Protein AF-A0A9E2LLV5-F1 (afdb_monomer)

Radius of gyration: 24.09 Å; Cα contacts (8 Å, |Δi|>4): 14; chains: 1; bounding box: 54×41×50 Å

Solvent-accessible surface area (backbone atoms only — not comparable to full-atom values): 5145 Å² total; per-residue (Å²): 136,93,80,89,84,85,81,92,73,59,69,70,57,55,51,52,45,51,54,52,19,66,76,67,75,42,52,58,69,53,56,52,51,55,50,50,53,53,48,47,60,61,71,56,60,58,71,70,79,60,51,79,86,53,46,79,59,64,66,73,58,73,84,52,97,73,53,75,64,60,53,52,53,51,49,43,77,72,77,108

Secondary structure (DSSP, 8-state):
----------HHHHHHHHHHHHHHT--HHHHHHHHHHHHHHHHTT------TTTGGGTTTTTTS---HHHHHHHHHHHH-

Foldseek 3Di:
DDDDDDDDDDPVVVVVLVVVCVVVVHDSVRVVVVVVVVVCVVVCVPPPPQPPVCVVVPCVCVPPPDDPVNVVVVCVVVPD

Nearest PDB structures (foldseek):
  6sbx-assembly1_C  TM=6.171E-01  e=6.714E-01  Myxococcus xanthus
  3h87-assembly1_C  TM=5.060E-01  e=6.182E+00  Mycobacterium tuberculosis H37Rv

Sequence (80 aa):
MNSKLTLRLDEDLIQSAKLYSAKTGKSVSKIVADYFALIDKKLSGRQREISPLTRPLMGSLKKGKVSEEDYKKYLEEKYL

Structure (mmCIF, N/CA/C/O backbone):
data_AF-A0A9E2LLV5-F1
#
_entry.id   AF-A0A9E2LLV5-F1
#
loop_
_atom_site.group_PDB
_atom_site.id
_atom_site.type_symbol
_atom_site.label_atom_id
_atom_site.label_alt_id
_atom_site.label_comp_id
_atom_site.label_asym_id
_atom_site.label_entity_id
_atom_site.label_seq_id
_atom_site.pdbx_PDB_ins_code
_atom_site.Cartn_x
_atom_site.Cartn_y
_atom_site.Cartn_z
_atom_site.occupancy
_atom_site.B_iso_or_equiv
_atom_site.auth_seq_id
_atom_site.auth_comp_id
_atom_site.auth_asym_id
_atom_site.auth_atom_id
_atom_site.pdbx_PDB_model_num
ATOM 1 N N . MET A 1 1 ? 3.739 16.760 6.457 1.00 48.38 1 MET A N 1
ATOM 2 C CA . MET A 1 1 ? 2.438 17.463 6.549 1.00 48.38 1 MET A CA 1
ATOM 3 C C . MET A 1 1 ? 1.358 16.400 6.660 1.00 48.38 1 MET A C 1
ATOM 5 O O . MET A 1 1 ? 1.432 15.443 5.902 1.00 48.38 1 MET A O 1
ATOM 9 N N . ASN A 1 2 ? 0.407 16.526 7.589 1.00 68.94 2 ASN A N 1
ATOM 10 C CA . ASN A 1 2 ? -0.686 15.556 7.729 1.00 68.94 2 ASN A CA 1
ATOM 11 C C . ASN A 1 2 ? -1.948 16.125 7.073 1.00 68.94 2 ASN A C 1
ATOM 13 O O . ASN A 1 2 ? -2.484 17.126 7.542 1.00 68.94 2 ASN A O 1
ATOM 17 N N . SER A 1 3 ? -2.403 15.502 5.988 1.00 86.19 3 SER A N 1
ATOM 18 C CA . SER A 1 3 ? -3.647 15.839 5.292 1.00 86.19 3 SER A CA 1
ATOM 19 C C . SER A 1 3 ? -4.750 14.836 5.643 1.00 86.19 3 SER A C 1
ATOM 21 O O . SER A 1 3 ? -4.486 13.671 5.941 1.00 86.19 3 SER A O 1
ATOM 23 N N . LYS A 1 4 ? -6.007 15.295 5.645 1.00 90.56 4 LYS A N 1
ATOM 24 C CA . LYS A 1 4 ? -7.180 14.456 5.919 1.00 90.56 4 LYS A CA 1
ATOM 25 C C . LYS A 1 4 ? -7.831 14.046 4.600 1.00 90.56 4 LYS A C 1
ATOM 27 O O . LYS A 1 4 ? -8.185 14.907 3.802 1.00 90.56 4 LYS A O 1
ATOM 32 N N . LEU A 1 5 ? -8.033 12.745 4.415 1.00 88.38 5 LEU A N 1
ATOM 33 C CA . LEU A 1 5 ? -8.822 12.177 3.324 1.00 88.38 5 LEU A CA 1
ATOM 34 C C . LEU A 1 5 ? -10.126 11.614 3.898 1.00 88.38 5 LEU A C 1
ATOM 36 O O . LEU A 1 5 ? -10.091 10.860 4.868 1.00 88.38 5 LEU A O 1
ATOM 40 N N . THR A 1 6 ? -11.262 11.976 3.304 1.00 91.81 6 THR A N 1
ATOM 41 C CA . THR A 1 6 ? -12.581 11.434 3.668 1.00 91.81 6 THR A CA 1
ATOM 42 C C . THR A 1 6 ? -13.112 10.626 2.492 1.00 91.81 6 THR A C 1
ATOM 44 O O . THR A 1 6 ? -13.166 11.140 1.378 1.00 91.81 6 THR A O 1
ATOM 47 N N . LEU A 1 7 ? -13.487 9.370 2.731 1.00 89.38 7 LEU A N 1
ATOM 48 C CA . LEU A 1 7 ? -14.012 8.456 1.716 1.00 89.38 7 LEU A CA 1
ATOM 49 C C . LEU A 1 7 ? -15.506 8.229 1.960 1.00 89.38 7 LEU A C 1
ATOM 51 O O . LEU A 1 7 ? -15.914 8.032 3.104 1.00 89.38 7 LEU A O 1
ATOM 55 N N . ARG A 1 8 ? -16.312 8.242 0.895 1.00 94.44 8 ARG A N 1
ATOM 56 C CA . ARG A 1 8 ? -17.699 7.757 0.935 1.00 94.44 8 ARG A CA 1
ATOM 57 C C . ARG A 1 8 ? -17.689 6.275 0.585 1.00 94.44 8 ARG A C 1
ATOM 59 O O . ARG A 1 8 ? -17.164 5.914 -0.463 1.00 94.44 8 ARG A O 1
ATOM 66 N N . LEU A 1 9 ? -18.210 5.448 1.480 1.00 93.12 9 LEU A N 1
ATOM 67 C CA . LEU A 1 9 ? -18.221 3.990 1.386 1.00 93.12 9 LEU A CA 1
ATOM 68 C C . LEU A 1 9 ? -19.535 3.484 1.980 1.00 93.12 9 LEU A C 1
ATOM 70 O O . LEU A 1 9 ? -20.104 4.157 2.843 1.00 93.12 9 LEU A O 1
ATOM 74 N N . ASP A 1 10 ? -19.970 2.303 1.561 1.00 97.00 10 ASP A N 1
ATOM 75 C CA . ASP A 1 10 ? -21.131 1.637 2.151 1.00 97.00 10 ASP A CA 1
ATOM 76 C C . ASP A 1 10 ? -20.872 1.262 3.618 1.00 97.00 10 ASP A C 1
ATOM 78 O O . ASP A 1 10 ? -19.739 0.949 4.009 1.00 97.00 10 ASP A O 1
ATOM 82 N N . GLU A 1 11 ? -21.922 1.278 4.443 1.00 95.44 11 GLU A N 1
ATOM 83 C CA . GLU A 1 11 ? -21.810 1.018 5.885 1.00 95.44 11 GLU A CA 1
ATOM 84 C C . GLU A 1 11 ? -21.217 -0.362 6.190 1.00 95.44 11 GLU A C 1
ATOM 86 O O . GLU A 1 11 ? -20.329 -0.470 7.041 1.00 95.44 11 GLU A O 1
ATOM 91 N N . ASP A 1 12 ? -21.619 -1.396 5.448 1.00 97.12 12 ASP A N 1
ATOM 92 C CA . ASP A 1 12 ? -21.103 -2.761 5.609 1.00 97.12 12 ASP A CA 1
ATOM 93 C C . ASP A 1 12 ? -19.588 -2.838 5.373 1.00 97.12 12 ASP A C 1
ATOM 95 O O . ASP A 1 12 ? -18.853 -3.557 6.066 1.00 97.12 12 ASP A O 1
ATOM 99 N N . LEU A 1 13 ? -19.089 -2.036 4.429 1.00 94.81 13 LEU A N 1
ATOM 100 C CA . LEU A 1 13 ? -17.667 -1.951 4.123 1.00 94.81 13 LEU A CA 1
ATOM 101 C C . LEU A 1 13 ? -16.904 -1.241 5.251 1.00 94.81 13 LEU A C 1
ATOM 103 O O . LEU A 1 13 ? -15.816 -1.675 5.639 1.00 94.81 13 LEU A O 1
ATOM 107 N N . ILE A 1 14 ? -17.490 -0.179 5.818 1.00 94.69 14 ILE A N 1
ATOM 108 C CA . ILE A 1 14 ? -16.930 0.540 6.972 1.00 94.69 14 ILE A CA 1
ATOM 109 C C . ILE A 1 14 ? -16.822 -0.399 8.180 1.00 94.69 14 ILE A C 1
ATOM 111 O O . ILE A 1 14 ? -15.789 -0.408 8.858 1.00 94.69 14 ILE A O 1
ATOM 115 N N . GLN A 1 15 ? -17.854 -1.204 8.446 1.00 96.25 15 GLN A N 1
ATOM 116 C CA . GLN A 1 15 ? -17.843 -2.172 9.547 1.00 96.25 15 GLN A CA 1
ATOM 117 C C . GLN A 1 15 ? -16.781 -3.251 9.339 1.00 96.25 15 GLN A C 1
ATOM 119 O O . GLN A 1 15 ? -15.967 -3.505 10.231 1.00 96.25 15 GLN A O 1
ATOM 124 N N . SER A 1 16 ? -16.716 -3.816 8.134 1.00 95.25 16 SER A N 1
ATOM 125 C CA . SER A 1 16 ? -15.713 -4.822 7.772 1.00 95.25 16 SER A CA 1
ATOM 126 C C . SER A 1 16 ? -14.283 -4.300 7.958 1.00 95.25 16 SER A C 1
ATOM 128 O O . SER A 1 16 ? -13.434 -4.979 8.541 1.00 95.25 16 SER A O 1
ATOM 130 N N . ALA A 1 17 ? -14.019 -3.055 7.547 1.00 93.56 17 ALA A N 1
ATOM 131 C CA . ALA A 1 17 ? -12.716 -2.418 7.720 1.00 93.56 17 ALA A CA 1
ATOM 132 C C . ALA A 1 17 ? -12.348 -2.221 9.200 1.00 93.56 17 ALA A C 1
ATOM 134 O O . ALA A 1 17 ? -11.203 -2.466 9.591 1.00 93.56 17 ALA A O 1
ATOM 135 N N . LYS A 1 18 ? -13.306 -1.813 10.043 1.00 94.62 18 LYS A N 1
ATOM 136 C CA . LYS A 1 18 ? -13.095 -1.658 11.492 1.00 94.62 18 LYS A CA 1
ATOM 137 C C . LYS A 1 18 ? -12.830 -2.996 12.183 1.00 94.62 18 LYS A C 1
ATOM 139 O O . LYS A 1 18 ? -11.908 -3.075 12.992 1.00 94.62 18 LYS A O 1
ATOM 144 N N . LEU A 1 19 ? -13.573 -4.048 11.837 1.00 96.88 19 LEU A N 1
ATOM 145 C CA . LEU A 1 19 ? -13.350 -5.399 12.369 1.00 96.88 19 LEU A CA 1
ATOM 146 C C . LEU A 1 19 ? -11.952 -5.914 12.015 1.00 96.88 19 LEU A C 1
ATOM 148 O O . LEU A 1 19 ? -11.221 -6.402 12.878 1.00 96.88 19 LEU A O 1
ATOM 152 N N . TYR A 1 20 ? -11.546 -5.751 10.755 1.00 95.44 20 TYR A N 1
ATOM 153 C CA . TYR A 1 20 ? -10.208 -6.131 10.311 1.00 95.44 20 TYR A CA 1
ATOM 154 C C . TYR A 1 20 ? -9.111 -5.318 11.018 1.00 95.44 20 TYR A C 1
ATOM 156 O O . TYR A 1 20 ? -8.092 -5.867 11.442 1.00 95.44 20 TYR A O 1
ATOM 164 N N . SER A 1 21 ? -9.336 -4.017 11.203 1.00 95.44 21 SER A N 1
ATOM 165 C CA . SER A 1 21 ? -8.445 -3.132 11.957 1.00 95.44 21 SER A CA 1
ATOM 166 C C . SER A 1 21 ? -8.260 -3.600 13.405 1.00 95.44 21 SER A C 1
ATOM 168 O O . SER A 1 21 ? -7.124 -3.723 13.864 1.00 95.44 21 SER A O 1
ATOM 170 N N . ALA A 1 22 ? -9.349 -3.955 14.092 1.00 95.56 22 ALA A N 1
ATOM 171 C CA . ALA A 1 22 ? -9.306 -4.477 15.456 1.00 95.56 22 ALA A CA 1
ATOM 172 C C . ALA A 1 22 ? -8.548 -5.811 15.542 1.00 95.56 22 ALA A C 1
ATOM 174 O O . ALA A 1 22 ? -7.712 -5.991 16.423 1.00 95.56 22 ALA A O 1
ATOM 175 N N . LYS A 1 23 ? -8.781 -6.724 14.590 1.00 96.12 23 LYS A N 1
ATOM 176 C CA . LYS A 1 23 ? -8.112 -8.034 14.549 1.00 96.12 23 LYS A CA 1
ATOM 177 C C . LYS A 1 23 ? -6.606 -7.928 14.291 1.00 96.12 23 LYS A C 1
ATOM 179 O O . LYS A 1 23 ? -5.837 -8.735 14.800 1.00 96.12 23 LYS A O 1
ATOM 184 N N . THR A 1 24 ? -6.186 -6.969 13.470 1.00 92.94 24 THR A N 1
ATOM 185 C CA . THR A 1 24 ? -4.783 -6.821 13.047 1.00 92.94 24 THR A CA 1
ATOM 186 C C . THR A 1 24 ? -3.981 -5.837 13.897 1.00 92.94 24 THR A C 1
ATOM 188 O O . THR A 1 24 ? -2.766 -5.746 13.727 1.00 92.94 24 THR A O 1
ATOM 191 N N . GLY A 1 25 ? -4.637 -5.067 14.773 1.00 94.69 25 GLY A N 1
ATOM 192 C CA . GLY A 1 25 ? -4.012 -4.000 15.563 1.00 94.69 25 GLY A CA 1
ATOM 193 C C . GLY A 1 25 ? -3.556 -2.789 14.738 1.00 94.69 25 GLY A C 1
ATOM 194 O O . GLY A 1 25 ? -2.927 -1.875 15.269 1.00 94.69 25 GLY A O 1
ATOM 195 N N . LYS A 1 26 ? -3.857 -2.752 13.434 1.00 93.81 26 LYS A N 1
ATOM 196 C CA . LYS A 1 26 ? -3.531 -1.631 12.543 1.00 93.81 26 LYS A CA 1
ATOM 197 C C . LYS A 1 26 ? -4.750 -0.745 12.374 1.00 93.81 26 LYS A C 1
ATOM 199 O O . LYS A 1 26 ? -5.823 -1.250 12.066 1.00 93.81 26 LYS A O 1
ATOM 204 N N . SER A 1 27 ? -4.597 0.572 12.498 1.00 94.81 27 SER A N 1
ATOM 205 C CA . SER A 1 27 ? -5.704 1.499 12.237 1.00 94.81 27 SER A CA 1
ATOM 206 C C . SER A 1 27 ? -6.163 1.431 10.776 1.00 94.81 27 SER A C 1
ATOM 208 O O . SER A 1 27 ? -5.359 1.199 9.870 1.00 94.81 27 SER A O 1
ATOM 210 N N . VAL A 1 28 ? -7.451 1.692 10.531 1.00 93.69 28 VAL A N 1
ATOM 211 C CA . VAL A 1 28 ? -8.014 1.767 9.168 1.00 93.69 28 VAL A CA 1
ATOM 212 C C . VAL A 1 28 ? -7.219 2.747 8.300 1.00 93.69 28 VAL A C 1
ATOM 214 O O . VAL A 1 28 ? -6.862 2.426 7.171 1.00 93.69 28 VAL A O 1
ATOM 217 N N . SER A 1 29 ? -6.839 3.903 8.851 1.00 92.81 29 SER A N 1
ATOM 218 C CA . SER A 1 29 ? -6.011 4.889 8.148 1.00 92.81 29 SER A CA 1
ATOM 219 C C . SER A 1 29 ? -4.645 4.331 7.738 1.00 92.81 29 SER A C 1
ATOM 221 O O . SER A 1 29 ? -4.174 4.633 6.645 1.00 92.81 29 SER A O 1
ATOM 223 N N . LYS A 1 30 ? -4.011 3.501 8.582 1.00 93.31 30 LYS A N 1
ATOM 224 C CA . LYS A 1 30 ? -2.732 2.844 8.268 1.00 93.31 30 LYS A CA 1
ATOM 225 C C . LYS A 1 30 ? -2.902 1.820 7.147 1.00 93.31 30 LYS A C 1
ATOM 227 O O . LYS A 1 30 ? -2.105 1.810 6.220 1.00 93.31 30 LYS A O 1
ATOM 232 N N . ILE A 1 31 ? -3.961 1.011 7.205 1.00 93.44 31 ILE A N 1
ATOM 233 C CA . ILE A 1 31 ? -4.275 0.007 6.176 1.00 93.44 31 ILE A CA 1
ATO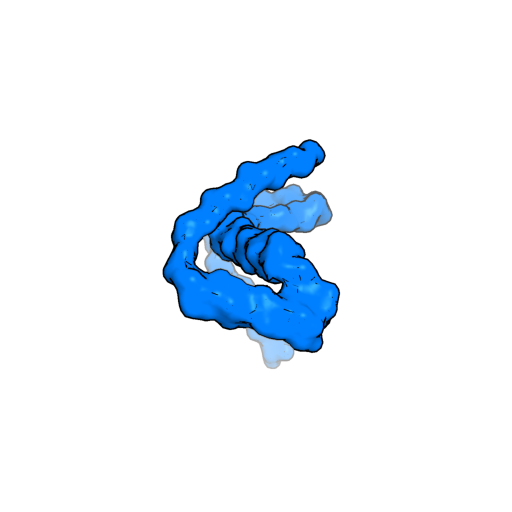M 234 C C . ILE A 1 31 ? -4.474 0.676 4.810 1.00 93.44 31 ILE A C 1
ATOM 236 O O . ILE A 1 31 ? -3.899 0.246 3.813 1.00 93.44 31 ILE A O 1
ATOM 240 N N . VAL A 1 32 ? -5.252 1.759 4.771 1.00 93.06 32 VAL A N 1
ATOM 241 C CA . VAL A 1 32 ? -5.509 2.515 3.539 1.00 93.06 32 VAL A CA 1
ATOM 242 C C . VAL A 1 32 ? -4.238 3.202 3.030 1.00 93.06 32 VAL A C 1
ATOM 244 O O . VAL A 1 32 ? -3.969 3.174 1.831 1.00 93.06 32 VAL A O 1
ATOM 247 N N . ALA A 1 33 ? -3.420 3.769 3.921 1.00 91.50 33 ALA A N 1
ATOM 248 C CA . ALA A 1 33 ? -2.140 4.367 3.544 1.00 91.50 33 ALA A CA 1
ATOM 249 C C . ALA A 1 33 ? -1.175 3.339 2.928 1.00 91.50 33 ALA A C 1
ATOM 251 O O . ALA A 1 33 ? -0.572 3.617 1.892 1.00 91.50 33 ALA A O 1
ATOM 252 N N . ASP A 1 34 ? -1.071 2.145 3.522 1.00 91.25 34 ASP A N 1
ATOM 253 C CA . ASP A 1 34 ? -0.252 1.051 2.992 1.00 91.25 34 ASP A CA 1
ATOM 254 C C . ASP A 1 34 ? -0.739 0.649 1.584 1.00 91.25 34 ASP A C 1
ATOM 256 O O . ASP A 1 34 ? 0.067 0.459 0.672 1.00 91.25 34 ASP A O 1
ATOM 260 N N . TYR A 1 35 ? -2.057 0.592 1.366 1.00 91.00 35 TYR A N 1
ATOM 261 C CA . TYR A 1 35 ? -2.633 0.308 0.050 1.00 91.00 35 TYR A CA 1
ATOM 262 C C . TYR A 1 35 ? -2.325 1.400 -0.986 1.00 91.00 35 TYR A C 1
ATOM 264 O O . TYR A 1 35 ? -1.914 1.088 -2.105 1.00 91.00 35 TYR A O 1
ATOM 272 N N . PHE A 1 36 ? -2.446 2.681 -0.624 1.00 91.06 36 PHE A N 1
ATOM 273 C CA . PHE A 1 36 ? -2.075 3.777 -1.522 1.00 91.06 36 PHE A CA 1
ATOM 274 C C . PHE A 1 36 ? -0.588 3.769 -1.877 1.00 91.06 36 PHE A C 1
ATOM 276 O O . PHE A 1 36 ? -0.254 4.026 -3.030 1.00 91.06 36 PHE A O 1
ATOM 283 N N . ALA A 1 37 ? 0.298 3.396 -0.950 1.00 87.81 37 ALA A N 1
ATOM 284 C CA . ALA A 1 37 ? 1.720 3.233 -1.251 1.00 87.81 37 ALA A CA 1
ATOM 285 C C . ALA A 1 37 ? 1.977 2.115 -2.282 1.00 87.81 37 ALA A C 1
ATOM 287 O O . ALA A 1 37 ? 2.863 2.235 -3.132 1.00 87.81 37 ALA A O 1
ATOM 288 N N . LEU A 1 38 ? 1.187 1.035 -2.253 1.00 88.19 38 LEU A N 1
ATOM 289 C CA . LEU A 1 38 ? 1.257 -0.024 -3.265 1.00 88.19 38 LEU A CA 1
ATOM 290 C C . LEU A 1 38 ? 0.745 0.447 -4.631 1.00 88.19 38 LEU A C 1
ATOM 292 O O . LEU A 1 38 ? 1.352 0.114 -5.652 1.00 88.19 38 LEU A O 1
ATOM 296 N N . ILE A 1 39 ? -0.342 1.226 -4.658 1.00 86.06 39 ILE A N 1
ATOM 297 C CA . ILE A 1 39 ? -0.852 1.841 -5.890 1.00 86.06 39 ILE A CA 1
ATOM 298 C C . ILE A 1 39 ? 0.194 2.782 -6.479 1.00 86.06 39 ILE A C 1
ATOM 300 O O . ILE A 1 39 ? 0.495 2.671 -7.665 1.00 86.06 39 ILE A O 1
ATOM 304 N N . ASP A 1 40 ? 0.784 3.652 -5.660 1.00 79.19 40 ASP A N 1
ATOM 305 C CA . ASP A 1 40 ? 1.822 4.583 -6.096 1.00 79.19 40 ASP A CA 1
ATOM 306 C C . ASP A 1 40 ? 3.011 3.830 -6.693 1.00 79.19 40 ASP A C 1
ATOM 308 O O . ASP A 1 40 ? 3.425 4.121 -7.808 1.00 79.19 40 ASP A O 1
ATOM 312 N N . LYS A 1 41 ? 3.484 2.753 -6.052 1.00 74.50 41 LYS A N 1
ATOM 313 C CA . LYS A 1 41 ? 4.551 1.898 -6.601 1.00 74.50 41 LYS A CA 1
ATOM 314 C C . LYS A 1 41 ? 4.198 1.282 -7.964 1.00 74.50 41 LYS A C 1
ATOM 316 O O . LYS A 1 41 ? 5.089 1.079 -8.788 1.00 74.50 41 LYS A O 1
ATOM 321 N N . LYS A 1 42 ? 2.923 0.962 -8.201 1.00 70.06 42 LYS A N 1
ATOM 322 C CA . LYS A 1 42 ? 2.443 0.384 -9.465 1.00 70.06 42 LYS A CA 1
ATOM 323 C C . LYS A 1 42 ? 2.263 1.449 -10.555 1.00 70.06 42 LYS A C 1
ATOM 325 O O . LYS A 1 42 ? 2.633 1.200 -11.697 1.00 70.06 42 LYS A O 1
ATOM 330 N N . LEU A 1 43 ? 1.714 2.613 -10.205 1.00 65.69 43 LEU A N 1
ATOM 331 C CA . LEU A 1 43 ? 1.436 3.725 -11.123 1.00 65.69 43 LEU A CA 1
ATOM 332 C C . LEU A 1 43 ? 2.681 4.517 -11.491 1.00 65.69 43 LEU A C 1
ATOM 334 O O . LEU A 1 43 ? 2.833 4.916 -12.640 1.00 65.69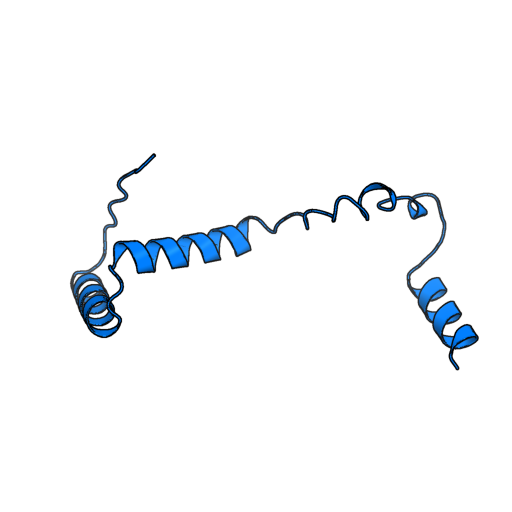 43 LEU A O 1
ATOM 338 N N . SER A 1 44 ? 3.590 4.712 -10.536 1.00 58.16 44 SER A N 1
ATOM 339 C CA . SER A 1 44 ? 4.846 5.415 -10.783 1.00 58.16 44 SER A CA 1
ATOM 340 C C . SER A 1 44 ? 5.711 4.694 -11.804 1.00 58.16 44 SER A C 1
ATOM 342 O O . SER A 1 44 ? 6.661 5.310 -12.283 1.00 58.16 44 SER A O 1
ATOM 344 N N . GLY A 1 45 ? 5.388 3.429 -12.148 1.00 52.19 45 GLY A N 1
ATOM 345 C CA . GLY A 1 45 ? 6.058 2.649 -13.184 1.00 52.19 45 GLY A CA 1
ATOM 346 C C . GLY A 1 45 ? 7.553 2.866 -13.101 1.00 52.19 45 GLY A C 1
ATOM 347 O O . GLY A 1 45 ? 8.149 3.139 -14.140 1.00 52.19 45 GLY A O 1
ATOM 348 N N . ARG A 1 46 ? 8.060 2.935 -11.848 1.00 50.50 46 ARG A N 1
ATOM 349 C CA . ARG A 1 46 ? 9.199 3.777 -11.464 1.00 50.50 46 ARG A CA 1
ATOM 350 C C . ARG A 1 46 ? 10.205 3.606 -12.570 1.00 50.50 46 ARG A C 1
ATOM 352 O O . ARG A 1 46 ? 10.669 2.475 -12.748 1.00 50.50 46 ARG A O 1
ATOM 359 N N . GLN A 1 47 ? 10.442 4.664 -13.365 1.00 53.59 47 GLN A N 1
ATOM 360 C CA . GLN A 1 47 ? 11.639 4.737 -14.198 1.00 53.59 47 GLN A CA 1
ATOM 361 C C . GLN A 1 47 ? 12.704 4.198 -13.274 1.00 53.59 47 GLN A C 1
ATOM 363 O O . GLN A 1 47 ? 12.916 4.822 -12.232 1.00 53.59 47 GLN A O 1
ATOM 368 N N . ARG A 1 48 ? 13.175 2.963 -13.528 1.00 56.28 48 ARG A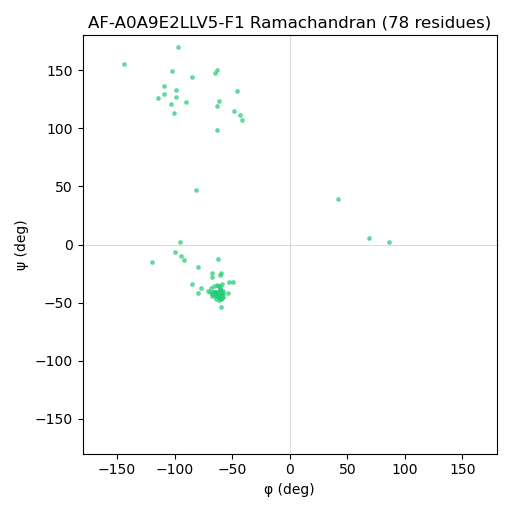 N 1
ATOM 369 C CA . ARG A 1 48 ? 14.038 2.255 -12.581 1.00 56.28 48 ARG A CA 1
ATOM 370 C C . ARG A 1 48 ? 15.073 3.294 -12.233 1.00 56.28 48 ARG A C 1
ATOM 372 O O . ARG A 1 48 ? 15.692 3.797 -13.166 1.00 56.28 48 ARG A O 1
ATOM 379 N N . GLU A 1 49 ? 15.132 3.745 -10.981 1.00 61.25 49 GLU A N 1
ATOM 380 C CA . GLU A 1 49 ? 16.108 4.761 -10.616 1.00 61.25 49 GLU A CA 1
ATOM 381 C C . GLU A 1 49 ? 17.435 4.069 -10.857 1.00 61.25 49 GLU A C 1
ATOM 383 O O . GLU A 1 49 ? 17.825 3.168 -10.115 1.00 61.25 49 GLU A O 1
ATOM 388 N N . ILE A 1 50 ? 18.020 4.350 -12.022 1.00 64.75 50 ILE A N 1
ATOM 389 C CA . ILE A 1 50 ? 19.190 3.635 -12.490 1.00 64.75 50 ILE A CA 1
ATOM 390 C C . ILE A 1 50 ? 20.228 3.921 -11.433 1.00 64.75 50 ILE A C 1
ATOM 392 O O . ILE A 1 50 ? 20.476 5.094 -11.131 1.00 64.75 50 ILE A O 1
ATOM 396 N N . SER A 1 51 ? 20.780 2.854 -10.851 1.00 74.38 51 SER A N 1
ATOM 397 C CA . SER A 1 51 ? 21.790 2.983 -9.809 1.00 74.38 51 SER A CA 1
ATOM 398 C C . SER A 1 51 ? 22.815 4.024 -10.267 1.00 74.38 51 SER A C 1
ATOM 400 O O . SER A 1 51 ? 23.256 3.930 -11.422 1.00 74.38 51 SER A O 1
ATOM 402 N N . PRO A 1 52 ? 23.188 5.005 -9.420 1.00 74.44 52 PRO A N 1
ATOM 403 C CA . PRO A 1 52 ? 24.119 6.068 -9.792 1.00 74.44 52 PRO A CA 1
ATOM 404 C C . PRO A 1 52 ? 25.395 5.541 -10.456 1.00 74.44 52 PRO A C 1
ATOM 406 O O . PRO A 1 52 ? 25.911 6.173 -11.370 1.00 74.44 52 PRO A O 1
ATOM 409 N N . LEU A 1 53 ? 25.838 4.341 -10.066 1.00 81.69 53 LEU A N 1
ATOM 410 C CA . LEU A 1 53 ? 26.993 3.647 -10.639 1.00 81.69 53 LEU A CA 1
ATOM 411 C C . LEU A 1 53 ? 26.773 3.180 -12.085 1.00 81.69 53 LEU A C 1
ATOM 413 O O . LEU A 1 53 ? 27.677 3.241 -12.908 1.00 81.69 53 LEU A O 1
ATOM 417 N N . THR A 1 54 ? 25.567 2.720 -12.411 1.00 81.00 54 THR A N 1
ATOM 418 C CA . THR A 1 54 ? 25.209 2.195 -13.743 1.00 81.00 54 THR A CA 1
ATOM 419 C C . THR A 1 54 ? 24.635 3.261 -14.678 1.00 81.00 54 THR A C 1
ATOM 421 O O . THR A 1 54 ? 24.538 3.045 -15.884 1.00 81.00 54 THR A O 1
ATOM 424 N N . ARG A 1 55 ? 24.274 4.433 -14.142 1.00 81.94 55 ARG A N 1
ATOM 425 C CA . ARG A 1 55 ? 23.696 5.552 -14.896 1.00 81.94 55 ARG A CA 1
ATOM 426 C C . ARG A 1 55 ? 24.595 6.053 -16.039 1.00 81.94 55 ARG A C 1
ATOM 428 O O . ARG A 1 55 ? 24.044 6.287 -17.111 1.00 81.94 55 ARG A O 1
ATOM 435 N N . PRO A 1 56 ? 25.932 6.149 -15.890 1.00 82.12 56 PRO A N 1
ATOM 436 C CA . PRO A 1 56 ? 26.823 6.540 -16.986 1.00 82.12 56 PRO A CA 1
ATOM 437 C C . PRO A 1 56 ? 26.900 5.513 -18.123 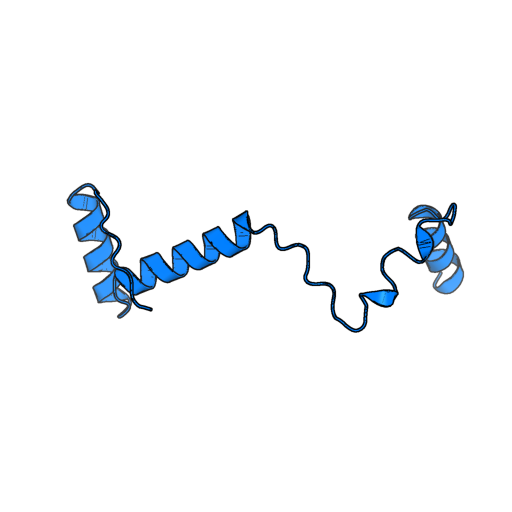1.00 82.12 56 PRO A C 1
ATOM 439 O O . PRO A 1 56 ? 27.212 5.871 -19.254 1.00 82.12 56 PRO A O 1
ATOM 442 N N . LEU A 1 57 ? 26.613 4.236 -17.843 1.00 82.38 57 LEU A N 1
ATOM 443 C CA . LEU A 1 57 ? 26.652 3.165 -18.845 1.00 82.38 57 LEU A CA 1
ATOM 444 C C . LEU A 1 57 ? 25.392 3.140 -19.716 1.00 82.38 57 LEU A C 1
ATOM 446 O O . LEU A 1 57 ? 25.407 2.575 -2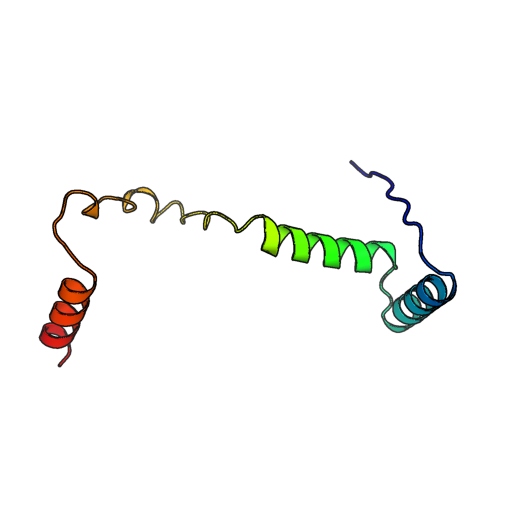0.815 1.00 82.38 57 LEU A O 1
ATOM 450 N N . MET A 1 58 ? 24.301 3.757 -19.252 1.00 78.00 58 MET A N 1
ATOM 451 C CA . MET A 1 58 ? 23.053 3.816 -19.997 1.00 78.00 58 MET A CA 1
ATOM 452 C C .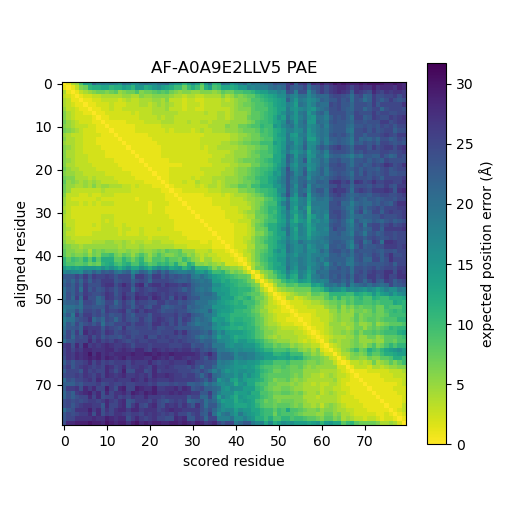 MET A 1 58 ? 23.242 4.581 -21.309 1.00 78.00 58 MET A C 1
ATOM 454 O O . MET A 1 58 ? 23.530 5.773 -21.331 1.00 78.00 58 MET A O 1
ATOM 458 N N . GLY A 1 59 ? 23.005 3.891 -22.422 1.00 75.25 59 GLY A N 1
ATOM 459 C CA . GLY A 1 59 ? 23.087 4.473 -23.758 1.00 75.25 59 GLY A CA 1
ATOM 460 C C . GLY A 1 59 ? 24.482 4.463 -24.383 1.00 75.25 59 GLY A C 1
ATOM 461 O O . GLY A 1 59 ? 24.609 4.908 -25.521 1.00 75.25 59 GLY A O 1
ATOM 462 N N . SER A 1 60 ? 25.488 3.894 -23.712 1.00 82.06 60 SER A N 1
ATOM 463 C CA . SER A 1 60 ? 26.820 3.634 -24.290 1.00 82.06 60 SER A CA 1
ATOM 464 C C . SER A 1 60 ? 26.757 2.843 -25.606 1.00 82.06 60 SER A C 1
ATOM 466 O O . SER A 1 60 ? 27.539 3.088 -26.519 1.00 82.06 60 SER A O 1
ATOM 468 N N . LEU A 1 61 ? 25.761 1.965 -25.745 1.00 78.38 61 LEU A N 1
ATOM 469 C CA . LEU A 1 61 ? 25.541 1.135 -26.931 1.00 78.38 61 LEU A CA 1
ATOM 470 C C . LEU A 1 61 ? 24.535 1.726 -27.937 1.00 78.38 61 LEU A C 1
ATOM 472 O O . LEU A 1 61 ? 24.288 1.108 -28.965 1.00 78.38 61 LEU A O 1
ATOM 476 N N . LYS A 1 62 ? 23.979 2.933 -27.714 1.00 75.50 62 LYS A N 1
ATOM 477 C CA . LYS A 1 62 ? 22.948 3.529 -28.603 1.00 75.50 62 LYS A CA 1
ATOM 478 C C . LYS A 1 62 ? 23.401 3.736 -30.052 1.00 75.50 62 LYS A C 1
ATOM 480 O O . LYS A 1 62 ? 22.557 3.850 -30.932 1.00 75.50 62 LYS A O 1
ATOM 485 N N . LYS A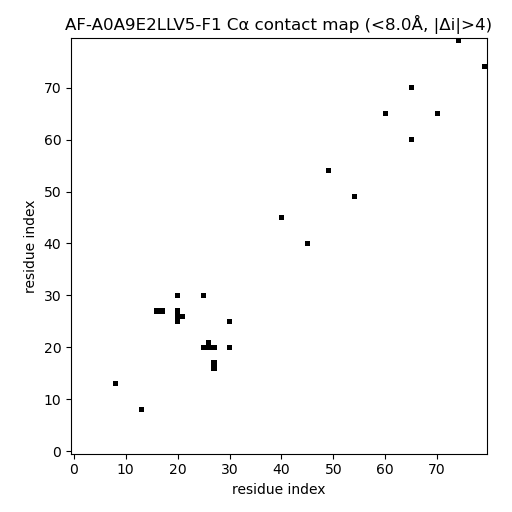 1 63 ? 24.709 3.858 -30.291 1.00 72.81 63 LYS A N 1
ATOM 486 C CA . LYS A 1 63 ? 25.296 4.039 -31.631 1.00 72.81 63 LYS A CA 1
ATOM 487 C C . LYS A 1 63 ? 25.849 2.740 -32.226 1.00 72.81 63 LYS A C 1
ATOM 489 O O . LYS A 1 63 ? 26.293 2.745 -33.370 1.00 72.81 63 LYS A O 1
ATOM 494 N N . GLY A 1 64 ? 25.865 1.655 -31.455 1.00 73.75 64 GLY A N 1
ATOM 495 C CA . GLY A 1 64 ? 26.328 0.356 -31.919 1.00 73.75 64 GLY A CA 1
ATOM 496 C C . GLY A 1 64 ? 25.203 -0.400 -32.618 1.00 73.75 64 GLY A C 1
ATOM 497 O O . GLY A 1 64 ? 24.055 -0.343 -32.189 1.00 73.75 64 GLY A O 1
ATOM 498 N N . LYS A 1 65 ? 25.534 -1.151 -33.671 1.00 76.81 65 LYS A N 1
ATOM 499 C CA . LYS A 1 65 ? 24.644 -2.171 -34.250 1.00 76.81 65 LYS A CA 1
ATOM 500 C C . LYS A 1 65 ? 24.738 -3.471 -33.444 1.00 76.81 65 LYS A C 1
ATOM 502 O O . LYS A 1 65 ? 24.982 -4.521 -34.018 1.00 76.81 65 LYS A O 1
ATOM 507 N N . VAL A 1 66 ? 24.675 -3.370 -32.119 1.00 80.88 66 VAL A N 1
ATOM 508 C CA . VAL A 1 66 ? 24.809 -4.532 -31.236 1.00 80.88 66 VAL A CA 1
ATOM 509 C C . VAL A 1 66 ? 23.420 -4.890 -30.745 1.00 80.88 66 VAL A C 1
ATOM 511 O O . VAL A 1 66 ? 22.727 -4.056 -30.159 1.00 80.88 66 VAL A O 1
ATOM 514 N N . SER A 1 67 ? 23.016 -6.110 -31.048 1.00 83.00 67 SER A N 1
A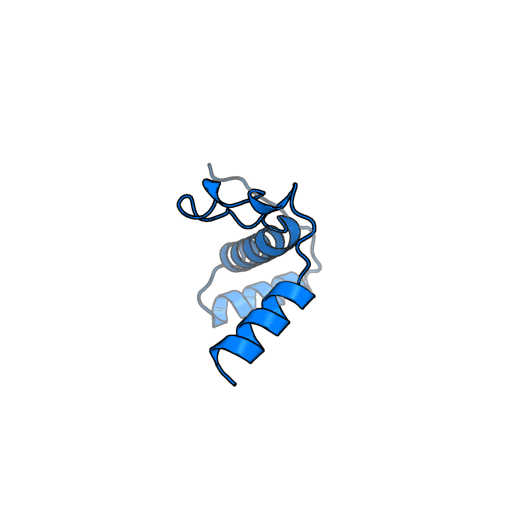TOM 515 C CA . SER A 1 67 ? 21.728 -6.686 -30.701 1.00 83.00 67 SER A CA 1
ATOM 516 C C . SER A 1 67 ? 21.828 -7.538 -29.437 1.00 83.00 67 SER A C 1
ATOM 518 O O . SER A 1 67 ? 22.913 -7.835 -28.929 1.00 83.00 67 SER A O 1
ATOM 520 N N . GLU A 1 68 ? 20.676 -7.947 -28.911 1.00 84.31 68 GLU A N 1
ATOM 521 C CA . GLU A 1 68 ? 20.640 -8.909 -27.810 1.00 84.31 68 GLU A CA 1
ATOM 522 C C . GLU A 1 68 ? 21.129 -10.296 -28.263 1.00 84.31 68 GLU A C 1
ATOM 524 O O . GLU A 1 68 ? 21.687 -11.047 -27.461 1.00 84.31 68 GLU A O 1
ATOM 529 N N . GLU A 1 69 ? 20.971 -10.625 -29.551 1.00 87.19 69 GLU A N 1
ATOM 530 C CA . GLU A 1 69 ? 21.468 -11.873 -30.129 1.00 87.19 69 GLU A CA 1
ATOM 531 C C . GLU A 1 69 ? 23.001 -11.944 -30.112 1.00 87.19 69 GLU A C 1
ATOM 533 O O . GLU A 1 69 ? 23.559 -12.980 -29.749 1.00 87.19 69 GLU A O 1
ATOM 538 N N . ASP A 1 70 ? 23.685 -10.836 -30.410 1.00 86.69 70 ASP A N 1
ATOM 539 C CA . ASP A 1 70 ? 25.154 -10.764 -30.375 1.00 86.69 70 ASP A CA 1
ATOM 540 C C . ASP A 1 70 ? 25.701 -11.057 -28.970 1.00 86.69 70 ASP A C 1
ATOM 542 O O . ASP A 1 70 ? 26.710 -11.746 -28.804 1.00 86.69 70 ASP A O 1
ATOM 546 N N . TYR A 1 71 ? 25.005 -10.568 -27.938 1.00 87.50 71 TYR A N 1
ATOM 547 C CA . TYR A 1 71 ? 25.366 -10.834 -26.549 1.00 87.50 71 TYR A CA 1
ATOM 548 C C . TYR A 1 71 ? 25.163 -12.306 -26.172 1.00 87.50 71 TYR A C 1
ATOM 550 O O . TYR A 1 71 ? 26.028 -12.894 -25.523 1.00 87.50 71 TYR A O 1
ATOM 558 N N . LYS A 1 72 ? 24.050 -12.917 -26.597 1.00 90.75 72 LYS A N 1
ATOM 559 C CA . LYS A 1 72 ? 23.772 -14.340 -26.341 1.00 90.75 72 LYS A CA 1
ATOM 560 C C . LYS A 1 72 ? 24.812 -15.237 -27.005 1.00 90.75 72 LYS A C 1
ATOM 562 O O . LYS A 1 72 ? 25.356 -16.110 -26.338 1.00 90.75 72 LYS A O 1
ATOM 567 N N . LYS A 1 73 ? 25.166 -14.949 -28.260 1.00 93.56 73 LYS A N 1
ATOM 568 C CA . LYS A 1 73 ? 26.214 -15.674 -28.987 1.00 93.56 73 LYS A CA 1
ATOM 569 C C . LYS A 1 73 ? 27.573 -15.583 -28.287 1.00 93.56 73 LYS A C 1
ATOM 571 O O . LYS A 1 73 ? 28.244 -16.593 -28.120 1.00 93.56 73 LYS A O 1
ATOM 576 N N . TYR A 1 74 ? 27.956 -14.394 -27.817 1.00 91.50 74 TYR A N 1
ATOM 577 C CA . TYR A 1 74 ? 29.182 -14.228 -27.029 1.00 91.50 74 TYR A CA 1
ATOM 578 C C . TYR A 1 74 ? 29.175 -15.070 -25.743 1.00 91.50 74 TYR A C 1
ATOM 580 O O . TYR A 1 74 ? 30.206 -15.621 -25.363 1.00 91.50 74 TYR A O 1
ATOM 588 N N . LEU A 1 75 ? 28.037 -15.151 -25.046 1.00 93.56 75 LEU A N 1
ATOM 589 C CA . LEU A 1 75 ? 27.931 -15.967 -23.836 1.00 9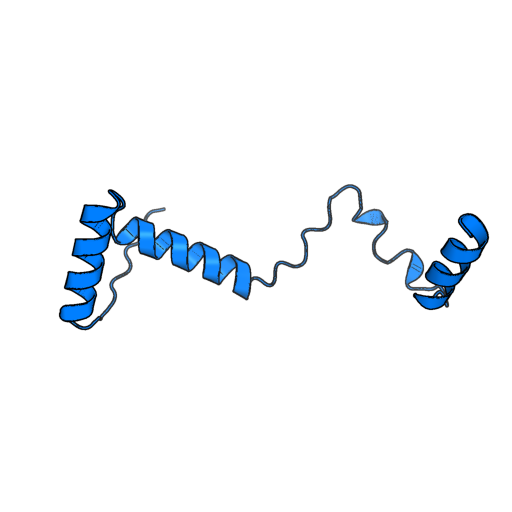3.56 75 LEU A CA 1
ATOM 590 C C . LEU A 1 75 ? 28.075 -17.458 -24.143 1.00 93.56 75 LEU A C 1
ATOM 592 O O . LEU A 1 75 ? 28.750 -18.148 -23.384 1.00 93.56 75 LEU A O 1
ATOM 596 N N . GLU A 1 76 ? 27.481 -17.934 -25.236 1.00 93.31 76 GLU A N 1
ATOM 597 C CA . GLU A 1 76 ? 27.669 -19.311 -25.698 1.00 93.31 76 GLU A CA 1
ATOM 598 C C . GLU A 1 76 ? 29.147 -19.581 -25.987 1.00 93.31 76 GLU A C 1
ATOM 600 O O . GLU A 1 76 ? 29.719 -20.447 -25.348 1.00 93.31 76 GLU A O 1
ATOM 605 N N . GLU A 1 77 ? 29.815 -18.776 -26.817 1.00 93.25 77 GLU A N 1
ATOM 606 C CA . GLU A 1 77 ? 31.242 -18.971 -27.145 1.00 93.25 77 GLU A CA 1
ATOM 607 C C . GLU A 1 77 ? 32.185 -18.887 -25.931 1.00 93.25 77 GLU A C 1
ATOM 609 O O . GLU A 1 77 ? 33.290 -19.428 -25.946 1.00 93.25 77 GLU A O 1
ATOM 614 N N . LYS A 1 78 ? 31.794 -18.154 -24.885 1.00 93.62 78 LYS A N 1
ATOM 615 C CA . LYS A 1 78 ? 32.622 -17.966 -23.691 1.00 93.62 78 LYS A CA 1
ATOM 616 C C . LYS A 1 78 ? 32.476 -19.087 -22.667 1.00 93.62 78 LYS A C 1
ATOM 618 O O . LYS A 1 78 ? 33.422 -19.334 -21.917 1.00 93.62 78 LYS A O 1
ATOM 623 N N . TYR A 1 79 ? 31.282 -19.661 -22.550 1.00 91.31 79 TYR A N 1
ATOM 624 C CA . TYR A 1 79 ? 30.924 -20.558 -21.449 1.00 91.31 79 TYR A CA 1
ATOM 625 C C . TYR A 1 79 ? 30.523 -21.971 -21.895 1.00 91.31 79 TYR A C 1
ATOM 627 O O . TYR A 1 79 ? 30.467 -22.849 -21.032 1.00 91.31 79 TYR A O 1
ATOM 635 N N . LEU A 1 80 ? 30.242 -22.189 -23.182 1.00 73.56 80 LEU A N 1
ATOM 636 C CA . LEU A 1 80 ? 29.927 -23.481 -23.802 1.00 73.56 80 LEU A CA 1
ATOM 637 C C . LEU A 1 80 ? 31.052 -23.907 -24.754 1.00 73.56 80 LEU A C 1
ATOM 639 O O . LEU A 1 80 ? 31.303 -25.131 -24.805 1.00 73.56 80 LEU A O 1
#

pLDDT: mean 84.24, std 12.4, range [48.38, 97.12]

Mean predicted aligned error: 13.11 Å